Protein AF-A0A212C2V9-F1 (afdb_monomer)

Solvent-accessible surface area (backbone atoms only — not comparable to full-atom values): 6481 Å² total; per-residue (Å²): 136,63,96,84,70,79,86,86,84,80,83,85,71,92,72,87,71,81,77,86,79,80,87,84,82,88,86,75,92,49,66,50,74,48,58,66,64,67,100,49,63,67,58,50,51,50,53,46,54,68,38,47,44,96,90,43,69,32,45,55,53,33,40,37,38,33,56,92,74,74,41,78,48,73,45,76,36,76,63,46,72,37,79,93,77,71,45,68,53,96,72,79,93,77,130

Organism: Cervus elaphus hippelaphus (NCBI:txid46360)

Secondary structure (DSSP, 8-state):
--TT---------S--------------SSEEEEES--S-HHHHHHHHHHHS-TT---EEEEEEEETTTTEEEEEEES--EETTTTEE-S-----

Foldseek 3Di:
DDPPDDDQDDPDDPDDDPPPFDDDDDDDPFKDKGAQDDPCNSVLVVVQVVQPPDPFHKGWGMWMQTVVVRDIDTDIPRRQDDPVVRDGDPDDPRD

pLDDT: mean 78.39, std 17.15, range [42.12, 95.81]

Radius of gyration: 15.96 Å; Cα contacts (8 Å, |Δi|>4): 105; chains: 1; bounding box: 41×35×34 Å

InterPro domains:
  IPR044917 DNA-directed primase/polymerase protein [PTHR31399] (21-95)

Sequence (95 aa):
FSDALRILTCDIPQSKQRIQCLNRTSTSVETIEGFQCSPYPEIDQFVLSLVNKNGIKGGIRRWNYFFPEELLVYDICKYRWCENIGRAHRSNNIM

Nearest PDB structures (foldseek):
  5u97-assembly2_C  TM=4.680E-01  e=5.068E+00  Neurospora crassa OR74A
  5l95-assembly1_B  TM=4.313E-01  e=6.159E+00  Homo sapiens
  3guc-assembly1_B  TM=3.661E-01  e=3.908E+00  Homo sapiens
  3guc-assembly1_A  TM=3.553E-01  e=4.451E+00  Homo sapiens

Mean predicted aligned error: 10.6 Å

Structure (mmCIF, N/CA/C/O backbone):
data_AF-A0A212C2V9-F1
#
_entry.id   AF-A0A212C2V9-F1
#
loop_
_atom_site.group_PDB
_atom_site.id
_atom_site.type_symbol
_atom_site.label_atom_id
_atom_site.label_alt_id
_atom_site.label_comp_id
_atom_site.label_asym_id
_atom_site.label_entity_id
_atom_site.label_seq_id
_atom_site.pdbx_PDB_ins_code
_atom_site.Cartn_x
_atom_site.Cartn_y
_atom_site.Cartn_z
_atom_site.occupancy
_atom_site.B_iso_or_equiv
_atom_site.auth_seq_id
_atom_site.auth_comp_id
_atom_site.auth_asym_id
_atom_site.auth_atom_id
_atom_site.pdbx_PDB_model_num
ATOM 1 N N . PHE A 1 1 ? -15.207 6.240 -17.031 1.00 52.09 1 PHE A N 1
ATOM 2 C CA . PHE A 1 1 ? -14.190 5.799 -16.058 1.00 52.09 1 PHE A CA 1
ATOM 3 C C . PHE A 1 1 ? -14.921 5.320 -14.812 1.00 52.09 1 PHE A C 1
ATOM 5 O O . PHE A 1 1 ? -15.873 5.978 -14.425 1.00 52.09 1 PHE A O 1
ATOM 12 N N . SER A 1 2 ? -14.583 4.138 -14.289 1.00 51.69 2 SER A N 1
ATOM 13 C CA . SER A 1 2 ? -15.224 3.550 -13.096 1.00 51.69 2 SER A CA 1
ATOM 14 C C . SER A 1 2 ? -14.692 4.208 -11.817 1.00 51.69 2 SER A C 1
ATOM 16 O O . SER A 1 2 ? -13.503 4.519 -11.764 1.00 51.69 2 SER A O 1
ATOM 18 N N . ASP A 1 3 ? -15.534 4.349 -10.788 1.00 67.56 3 ASP A N 1
ATOM 19 C CA . ASP A 1 3 ? -15.193 4.913 -9.466 1.00 67.56 3 ASP A CA 1
ATOM 20 C C . ASP A 1 3 ? -14.059 4.168 -8.729 1.00 67.56 3 ASP A C 1
ATOM 22 O O . ASP A 1 3 ? -13.519 4.666 -7.743 1.00 67.56 3 ASP A O 1
ATOM 26 N N . ALA A 1 4 ? -13.662 2.981 -9.200 1.00 68.94 4 ALA A N 1
ATOM 27 C CA . ALA A 1 4 ? -12.558 2.207 -8.631 1.00 68.94 4 ALA A CA 1
ATOM 28 C C . ALA A 1 4 ? -11.164 2.605 -9.165 1.00 68.94 4 ALA A C 1
ATOM 30 O O . ALA A 1 4 ? -10.152 2.157 -8.625 1.00 68.94 4 ALA A O 1
ATOM 31 N N . LEU A 1 5 ? -11.083 3.415 -10.228 1.00 78.19 5 LEU A N 1
ATOM 32 C CA . LEU A 1 5 ? -9.811 3.828 -10.825 1.00 78.19 5 LEU A CA 1
ATOM 33 C C . LEU A 1 5 ? -9.314 5.125 -10.185 1.00 78.19 5 LEU A C 1
ATOM 35 O O . LEU A 1 5 ? -9.770 6.216 -10.525 1.00 78.19 5 LEU A O 1
ATOM 39 N N . ARG A 1 6 ? -8.330 5.011 -9.288 1.00 76.06 6 ARG A N 1
ATOM 40 C CA . ARG A 1 6 ? -7.594 6.163 -8.758 1.00 76.06 6 ARG A CA 1
ATOM 41 C C . ARG A 1 6 ? -6.261 6.301 -9.484 1.00 76.06 6 ARG A C 1
ATOM 43 O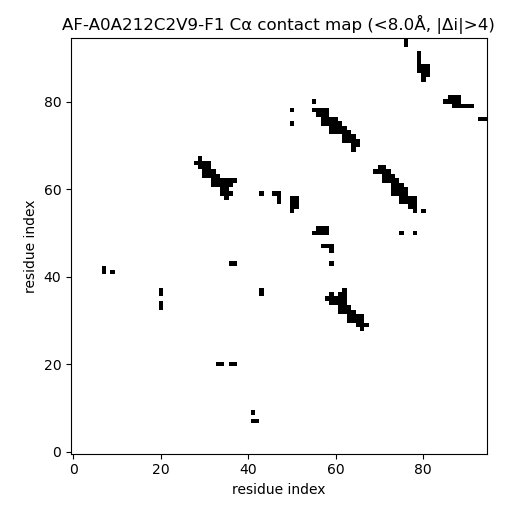 O . ARG A 1 6 ? -5.360 5.495 -9.279 1.00 76.06 6 ARG A O 1
ATOM 50 N N . ILE A 1 7 ? -6.132 7.341 -10.304 1.00 81.19 7 ILE A N 1
ATOM 51 C CA . ILE A 1 7 ? -4.850 7.706 -10.917 1.00 81.19 7 ILE A CA 1
ATOM 52 C C . ILE A 1 7 ? -4.004 8.402 -9.850 1.00 81.19 7 ILE A C 1
ATOM 54 O O . ILE A 1 7 ? -4.429 9.399 -9.265 1.00 81.19 7 ILE A O 1
ATOM 58 N N . LEU A 1 8 ? -2.823 7.854 -9.574 1.00 73.25 8 LEU A N 1
ATOM 59 C CA . LEU A 1 8 ? -1.825 8.494 -8.723 1.00 73.25 8 LEU A CA 1
ATOM 60 C C . LEU A 1 8 ? -0.967 9.403 -9.610 1.00 73.25 8 LEU A C 1
ATOM 62 O O . LEU A 1 8 ? -0.366 8.934 -10.572 1.00 73.25 8 LEU A O 1
ATOM 66 N N . THR A 1 9 ? -0.935 10.700 -9.314 1.00 72.75 9 THR A N 1
ATOM 67 C CA . THR A 1 9 ? -0.114 11.690 -10.027 1.00 72.75 9 THR A CA 1
ATOM 68 C C . THR A 1 9 ? 1.008 12.174 -9.115 1.00 72.75 9 THR A C 1
ATOM 70 O O . THR A 1 9 ? 0.744 12.510 -7.961 1.00 72.75 9 THR A O 1
ATOM 73 N N . CYS A 1 10 ? 2.239 12.231 -9.628 1.00 51.75 10 CYS A N 1
ATOM 74 C CA . CYS A 1 10 ? 3.375 12.830 -8.931 1.00 51.75 10 CYS A CA 1
ATOM 75 C C . CYS A 1 10 ? 3.845 14.088 -9.655 1.00 51.75 10 CYS A C 1
ATOM 77 O O . CYS A 1 10 ? 4.290 14.011 -10.802 1.00 51.75 10 CYS A O 1
ATOM 79 N N . ASP A 1 11 ? 3.818 15.221 -8.960 1.00 62.97 11 ASP A N 1
ATOM 80 C CA . ASP A 1 11 ? 4.570 16.398 -9.371 1.00 62.97 11 ASP A CA 1
ATOM 81 C C . ASP A 1 11 ? 6.000 16.223 -8.856 1.00 62.97 11 ASP A C 1
ATOM 83 O O . ASP A 1 11 ? 6.236 16.363 -7.660 1.00 62.97 11 ASP A O 1
ATOM 87 N N . ILE A 1 12 ? 6.945 15.871 -9.736 1.00 52.94 12 ILE A N 1
ATOM 88 C CA . ILE A 1 12 ? 8.354 15.627 -9.376 1.00 52.94 12 ILE A CA 1
ATOM 89 C C . ILE A 1 12 ? 8.916 16.867 -8.649 1.00 52.94 12 ILE A C 1
ATOM 91 O O . ILE A 1 12 ? 9.179 17.883 -9.305 1.00 52.94 12 ILE A O 1
ATOM 95 N N . PRO A 1 13 ? 9.167 16.830 -7.325 1.00 47.50 13 PRO A N 1
ATOM 96 C CA . PRO A 1 13 ? 9.743 17.970 -6.630 1.00 47.50 13 PRO A CA 1
ATOM 97 C C . PRO A 1 13 ? 11.252 17.994 -6.889 1.00 47.50 13 PRO A C 1
ATOM 99 O O . PRO A 1 13 ? 11.949 16.997 -6.704 1.00 47.50 13 PRO A O 1
ATOM 102 N N . GLN A 1 14 ? 11.802 19.152 -7.257 1.00 49.88 14 GLN A N 1
ATOM 103 C CA . GLN A 1 14 ? 13.244 19.332 -7.496 1.00 49.88 14 GLN A CA 1
ATOM 104 C C . GLN A 1 14 ? 14.122 19.192 -6.227 1.00 49.88 14 GLN A C 1
ATOM 106 O O . GLN A 1 14 ? 15.349 19.322 -6.298 1.00 49.88 14 GLN A O 1
ATOM 111 N N . SER A 1 15 ? 13.545 18.923 -5.051 1.00 43.84 15 SER A N 1
ATOM 112 C CA . SER A 1 15 ? 14.284 18.840 -3.791 1.00 43.84 15 SER A CA 1
ATOM 113 C C . SER A 1 15 ? 14.790 17.425 -3.508 1.00 43.84 15 SER A C 1
ATOM 115 O O . SER A 1 15 ? 14.079 16.540 -3.039 1.00 43.84 15 SER A O 1
ATOM 117 N N . LYS A 1 16 ? 16.084 17.261 -3.765 1.00 49.84 16 LYS A N 1
ATOM 118 C CA . LYS A 1 16 ? 16.945 16.135 -3.409 1.00 49.84 16 LYS A CA 1
ATOM 119 C C . LYS A 1 16 ? 16.796 15.713 -1.938 1.00 49.84 16 LYS A C 1
ATOM 121 O O . LYS A 1 16 ? 17.409 16.326 -1.071 1.00 49.84 16 LYS A O 1
ATOM 126 N N . GLN A 1 17 ? 16.146 14.583 -1.680 1.00 42.12 17 GLN A N 1
ATOM 127 C CA . GLN A 1 17 ? 16.616 13.623 -0.676 1.00 42.12 17 GLN A CA 1
ATOM 128 C C . GLN A 1 17 ? 16.454 12.217 -1.254 1.00 42.12 17 GLN A C 1
ATOM 130 O O . GLN A 1 17 ? 15.389 11.614 -1.204 1.00 42.12 17 GLN A O 1
ATOM 135 N N . ARG A 1 18 ? 17.539 11.708 -1.852 1.00 46.09 18 ARG A N 1
ATOM 136 C CA . ARG A 1 18 ? 17.698 10.280 -2.145 1.00 46.09 18 ARG A CA 1
ATOM 137 C C . ARG A 1 18 ? 17.590 9.548 -0.809 1.00 46.09 18 ARG A C 1
ATOM 139 O O . ARG A 1 18 ? 18.557 9.554 -0.049 1.00 46.09 18 ARG A O 1
ATOM 146 N N . ILE A 1 19 ? 16.442 8.944 -0.512 1.00 47.84 19 ILE A N 1
ATOM 147 C CA . ILE A 1 19 ? 16.361 7.985 0.586 1.00 47.84 19 ILE A CA 1
ATOM 148 C C . ILE A 1 19 ? 17.241 6.806 0.185 1.00 47.84 19 ILE A C 1
ATOM 150 O O . ILE A 1 19 ? 16.959 6.062 -0.753 1.00 47.84 19 ILE A O 1
ATOM 154 N N . GLN A 1 20 ? 18.389 6.721 0.849 1.00 49.31 20 GLN A N 1
ATOM 155 C CA . GLN A 1 20 ? 19.408 5.718 0.618 1.00 49.31 20 GLN A CA 1
ATOM 156 C C . GLN A 1 20 ? 18.917 4.382 1.184 1.00 49.31 20 GLN A C 1
ATOM 158 O O . GLN A 1 20 ? 19.185 4.035 2.326 1.00 49.31 20 GLN A O 1
ATOM 163 N N . CYS A 1 21 ? 18.184 3.636 0.367 1.00 48.59 21 CYS A N 1
ATOM 164 C CA . CYS A 1 21 ? 17.843 2.233 0.588 1.00 48.59 21 CYS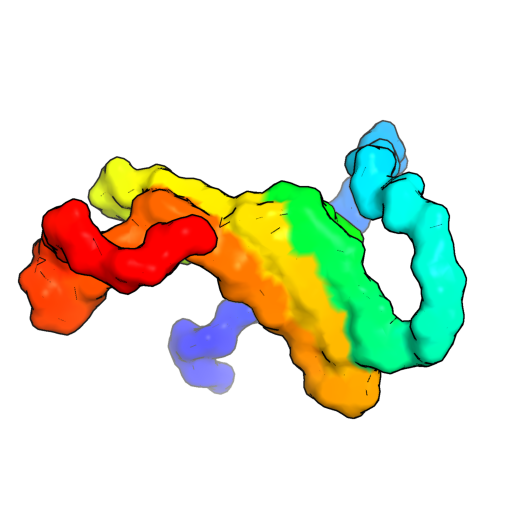 A CA 1
ATOM 165 C C . CYS A 1 21 ? 18.437 1.388 -0.547 1.00 48.59 21 CYS A C 1
ATOM 167 O O . CYS A 1 21 ? 17.755 0.606 -1.193 1.00 48.59 21 CYS A O 1
ATOM 169 N N . LEU A 1 22 ? 19.728 1.578 -0.834 1.00 52.03 22 LEU A N 1
ATOM 170 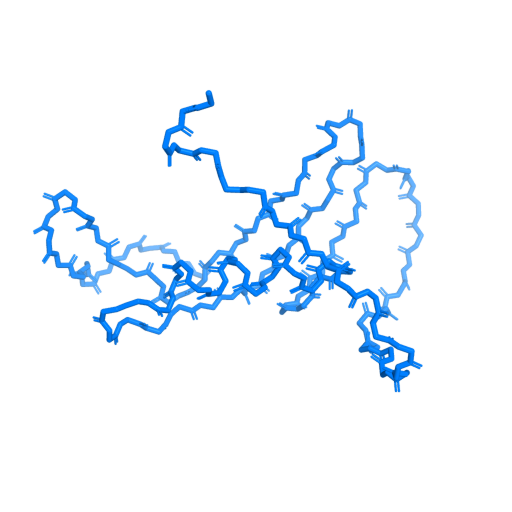C CA . LEU A 1 22 ? 20.442 0.740 -1.792 1.00 52.03 22 LEU A CA 1
ATOM 171 C C . LEU A 1 22 ? 21.585 0.023 -1.083 1.00 52.03 22 LEU A C 1
ATOM 173 O O . LEU A 1 22 ? 22.709 0.518 -1.052 1.00 52.03 22 LEU A O 1
ATOM 177 N N . ASN A 1 23 ? 21.286 -1.159 -0.548 1.00 45.88 23 ASN A N 1
ATOM 178 C CA . ASN A 1 23 ? 22.311 -2.160 -0.286 1.00 45.88 23 ASN A CA 1
ATOM 179 C C . ASN A 1 23 ? 22.226 -3.213 -1.394 1.00 45.88 23 ASN A C 1
ATOM 181 O O . ASN A 1 23 ? 21.192 -3.827 -1.625 1.00 45.88 23 ASN A O 1
ATOM 185 N N . ARG A 1 24 ? 23.327 -3.314 -2.135 1.00 61.81 24 ARG A N 1
ATOM 186 C CA . ARG A 1 24 ? 23.498 -3.964 -3.437 1.00 61.81 24 ARG A CA 1
ATOM 187 C C . ARG A 1 24 ? 24.243 -5.284 -3.261 1.00 61.81 24 ARG A C 1
ATOM 189 O O . ARG A 1 24 ? 25.306 -5.232 -2.659 1.00 61.81 24 ARG A O 1
ATOM 196 N N . THR A 1 25 ? 23.798 -6.357 -3.925 1.00 44.66 25 THR A N 1
ATOM 197 C CA . THR A 1 25 ? 24.665 -7.393 -4.538 1.00 44.66 25 THR A CA 1
ATOM 198 C C . THR A 1 25 ? 23.889 -8.277 -5.529 1.00 44.66 25 THR A C 1
ATOM 200 O O . THR A 1 25 ? 23.167 -9.172 -5.122 1.00 44.66 25 THR A O 1
ATOM 203 N N . SER A 1 26 ? 24.099 -7.995 -6.822 1.00 52.53 26 SER A N 1
ATOM 204 C CA . SER A 1 26 ? 24.310 -8.911 -7.967 1.00 52.53 26 SER A CA 1
ATOM 205 C C . SER A 1 26 ? 23.409 -10.135 -8.248 1.00 52.53 26 SER A C 1
ATOM 207 O O . SER A 1 26 ? 23.226 -11.016 -7.417 1.00 52.53 26 SER A O 1
ATOM 209 N N . THR A 1 27 ? 23.131 -10.252 -9.559 1.00 47.78 27 THR A N 1
ATOM 210 C CA . THR A 1 27 ? 22.826 -11.421 -10.421 1.00 47.78 27 THR A CA 1
ATOM 211 C C . THR A 1 27 ? 21.358 -11.825 -10.653 1.00 47.78 27 THR A C 1
ATOM 213 O O . THR A 1 27 ? 20.633 -12.174 -9.735 1.00 47.78 27 THR A O 1
ATOM 216 N N . SER A 1 28 ? 20.999 -11.848 -11.949 1.00 53.91 28 SER A N 1
ATOM 217 C CA . SER A 1 28 ? 19.684 -12.018 -12.607 1.00 53.91 28 SER A CA 1
ATOM 218 C C . SER A 1 28 ? 18.787 -10.768 -12.633 1.00 53.91 28 SER A C 1
ATOM 220 O O . SER A 1 28 ? 18.638 -10.053 -11.652 1.00 53.91 28 SER A O 1
ATOM 222 N N . VAL A 1 29 ? 18.252 -10.455 -13.814 1.00 62.59 29 VAL A N 1
ATOM 223 C CA . VAL A 1 29 ? 17.562 -9.198 -14.178 1.00 62.59 29 VAL A CA 1
ATOM 224 C C . VAL A 1 29 ? 16.081 -9.227 -13.749 1.00 62.59 29 VAL A C 1
ATOM 226 O O . VAL A 1 29 ? 15.252 -8.522 -14.306 1.00 62.59 29 VAL A O 1
ATOM 229 N N . GLU A 1 30 ? 15.708 -10.069 -12.787 1.00 75.75 30 GLU A N 1
ATOM 230 C CA . GLU A 1 30 ? 14.317 -10.537 -12.701 1.00 75.75 30 GLU A CA 1
ATOM 231 C C . GLU A 1 30 ? 13.542 -9.989 -11.498 1.00 75.75 30 GLU A C 1
ATOM 233 O O . GLU A 1 30 ? 12.323 -9.831 -11.578 1.00 75.75 30 GLU A O 1
ATOM 238 N N . THR A 1 31 ? 14.197 -9.626 -10.390 1.00 82.56 31 THR A N 1
ATOM 239 C CA . THR A 1 31 ? 13.489 -9.116 -9.203 1.00 82.56 31 THR A CA 1
ATOM 240 C C . THR A 1 31 ? 14.339 -8.140 -8.396 1.00 82.56 31 THR A C 1
ATOM 242 O O . THR A 1 31 ? 15.532 -8.360 -8.190 1.00 82.56 31 THR A O 1
ATOM 245 N N . ILE A 1 32 ? 13.722 -7.055 -7.924 1.00 90.75 32 ILE A N 1
ATOM 246 C CA . ILE A 1 32 ? 14.325 -6.102 -6.984 1.00 90.75 32 ILE A CA 1
ATOM 247 C C . ILE A 1 32 ? 13.494 -6.120 -5.705 1.00 90.75 32 ILE A C 1
ATOM 249 O O . ILE A 1 32 ? 12.271 -6.066 -5.775 1.00 90.75 32 ILE A O 1
ATOM 253 N N . GLU A 1 33 ? 14.134 -6.160 -4.543 1.00 92.50 33 GLU A N 1
ATOM 254 C CA . GLU A 1 33 ? 13.441 -6.160 -3.255 1.00 92.50 33 GLU A CA 1
ATOM 255 C C . GLU A 1 33 ? 14.045 -5.156 -2.272 1.00 92.50 33 GLU A C 1
ATOM 257 O O . GLU A 1 33 ? 15.178 -4.688 -2.429 1.00 92.50 33 GLU A O 1
ATOM 262 N N . GLY A 1 34 ? 13.282 -4.835 -1.231 1.00 90.19 34 GLY A N 1
ATOM 263 C CA . GLY A 1 34 ? 13.753 -3.993 -0.143 1.00 90.19 34 GLY A CA 1
ATOM 264 C C . GLY A 1 34 ? 12.797 -3.941 1.041 1.00 90.19 34 GLY A C 1
ATOM 265 O O . GLY A 1 34 ? 11.735 -4.564 1.064 1.00 90.19 34 GLY A O 1
ATOM 266 N N . PHE A 1 35 ? 13.200 -3.182 2.058 1.00 89.56 35 PHE A N 1
ATOM 267 C CA . PHE A 1 35 ? 12.473 -3.026 3.317 1.00 89.56 35 PHE A CA 1
ATOM 268 C C . PHE A 1 35 ? 12.017 -1.581 3.501 1.00 89.56 35 PHE A C 1
ATOM 270 O O . PHE A 1 35 ? 12.719 -0.657 3.100 1.00 89.56 35 PHE A O 1
ATOM 277 N N . GLN A 1 36 ? 10.889 -1.399 4.195 1.00 80.00 36 GLN A N 1
ATOM 278 C CA . GLN A 1 36 ? 10.302 -0.103 4.574 1.00 80.00 36 GLN A CA 1
ATOM 279 C C . GLN A 1 36 ? 9.859 0.781 3.397 1.00 80.00 36 GLN A C 1
ATOM 281 O O . GLN A 1 36 ? 8.657 0.944 3.210 1.00 80.00 36 GLN A O 1
ATOM 286 N N . CYS A 1 37 ? 10.804 1.329 2.627 1.00 86.12 37 CYS A N 1
ATOM 287 C CA . CYS A 1 37 ? 10.553 2.246 1.515 1.00 86.12 37 CYS A CA 1
ATOM 288 C C . CYS A 1 37 ? 11.037 1.633 0.201 1.00 86.12 37 CYS A C 1
ATOM 290 O O . CYS A 1 37 ? 12.149 1.099 0.132 1.00 86.12 37 CYS A O 1
ATOM 292 N N . SER A 1 38 ? 10.206 1.714 -0.830 1.00 90.94 38 SER A N 1
ATOM 293 C CA . SER A 1 38 ? 10.526 1.324 -2.196 1.00 90.94 38 SER A CA 1
ATOM 294 C C . SER A 1 38 ? 11.094 2.501 -2.999 1.00 90.94 38 SER A C 1
ATOM 296 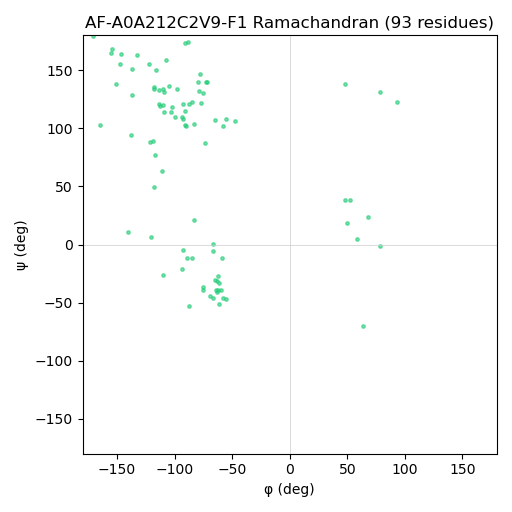O O . SER A 1 38 ? 11.110 3.642 -2.527 1.00 90.94 38 SER A O 1
ATOM 298 N N . PRO A 1 39 ? 11.561 2.259 -4.236 1.00 90.56 39 PRO A N 1
ATOM 299 C CA . PRO A 1 39 ? 11.922 3.317 -5.173 1.00 90.56 39 PRO A CA 1
ATOM 300 C C . PRO A 1 39 ? 10.722 4.154 -5.652 1.00 90.56 39 PRO A C 1
ATOM 302 O O . PRO A 1 39 ? 10.936 5.123 -6.378 1.00 90.56 39 PRO A O 1
ATOM 305 N N . TYR A 1 40 ? 9.490 3.786 -5.275 1.00 92.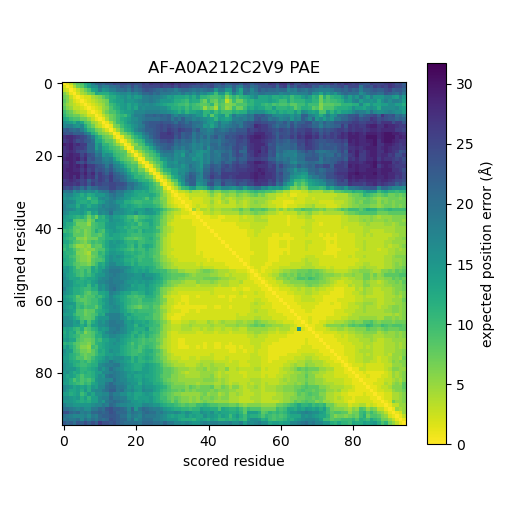25 40 TYR A N 1
ATOM 306 C CA . TYR A 1 40 ? 8.229 4.383 -5.724 1.00 92.25 40 TYR A CA 1
ATOM 307 C C . TYR A 1 40 ? 7.476 5.031 -4.543 1.00 92.25 40 TYR A C 1
ATOM 309 O O . TYR A 1 40 ? 6.517 4.455 -4.014 1.00 92.25 40 TYR A O 1
ATOM 317 N N . PRO A 1 41 ? 7.896 6.225 -4.085 1.00 91.12 41 PRO A N 1
ATOM 318 C CA . PRO A 1 41 ? 7.387 6.831 -2.853 1.00 91.12 41 PRO A CA 1
ATOM 319 C C . PRO A 1 41 ? 5.884 7.146 -2.888 1.00 91.12 41 PRO A C 1
ATOM 321 O O . PRO A 1 41 ? 5.225 7.149 -1.849 1.00 91.12 41 PRO A O 1
ATOM 324 N N . GLU A 1 42 ? 5.307 7.382 -4.063 1.00 90.19 42 GLU A N 1
ATOM 325 C CA . GLU A 1 42 ? 3.884 7.696 -4.217 1.00 90.19 42 GLU A CA 1
ATOM 326 C C . GLU A 1 42 ? 3.014 6.453 -4.048 1.00 90.19 42 GLU A C 1
ATOM 328 O O . GLU A 1 42 ? 1.932 6.515 -3.456 1.00 90.19 42 GLU A O 1
ATOM 333 N N . ILE A 1 43 ? 3.510 5.310 -4.527 1.00 93.19 43 ILE A N 1
ATOM 334 C CA . ILE A 1 43 ? 2.858 4.018 -4.323 1.00 93.19 43 ILE A CA 1
ATOM 335 C C . ILE A 1 43 ? 2.965 3.637 -2.848 1.00 93.19 43 ILE A C 1
ATOM 337 O O . ILE A 1 43 ? 1.956 3.269 -2.246 1.00 93.19 43 ILE A O 1
ATOM 341 N N . ASP A 1 44 ? 4.137 3.818 -2.233 1.00 94.00 44 ASP A N 1
ATOM 342 C CA . ASP A 1 44 ? 4.317 3.606 -0.795 1.00 94.00 44 ASP A CA 1
ATOM 343 C C . ASP A 1 44 ? 3.329 4.453 0.015 1.00 94.00 44 ASP A C 1
ATOM 345 O O . ASP A 1 44 ? 2.651 3.937 0.904 1.00 94.00 44 ASP A O 1
ATOM 349 N N . GLN A 1 45 ? 3.190 5.742 -0.308 1.00 93.56 45 GLN A N 1
ATOM 350 C CA . GLN A 1 45 ? 2.255 6.637 0.371 1.00 93.56 45 GLN A CA 1
ATOM 351 C C . GLN A 1 45 ? 0.800 6.199 0.181 1.00 93.56 45 GLN A C 1
ATOM 353 O O . GLN A 1 45 ? 0.016 6.228 1.135 1.00 93.56 45 GLN A O 1
ATOM 358 N N . PHE A 1 46 ? 0.428 5.767 -1.025 1.00 93.75 46 PHE A N 1
ATOM 359 C CA . PHE A 1 46 ? -0.897 5.219 -1.286 1.00 93.75 46 PHE A CA 1
ATOM 360 C C . PHE A 1 46 ? -1.156 3.962 -0.446 1.00 93.75 46 PHE A C 1
ATOM 362 O O . PHE A 1 46 ? -2.144 3.920 0.289 1.00 93.75 46 PHE A O 1
ATOM 369 N N . VAL A 1 47 ? -0.250 2.983 -0.465 1.00 93.06 47 VAL A N 1
ATOM 370 C CA . VAL A 1 47 ? -0.352 1.754 0.337 1.00 93.06 47 VAL A CA 1
ATOM 371 C C . VAL A 1 47 ? -0.440 2.085 1.828 1.00 93.06 47 VAL A C 1
ATOM 373 O O . VAL A 1 47 ? -1.328 1.585 2.522 1.00 93.06 47 VAL A O 1
ATOM 376 N N . LEU A 1 48 ? 0.411 2.990 2.321 1.00 93.38 48 LEU A N 1
ATOM 377 C CA . LEU A 1 48 ? 0.380 3.470 3.702 1.00 93.38 48 LEU A CA 1
ATOM 378 C C . LEU A 1 48 ? -0.958 4.127 4.054 1.00 93.38 48 LEU A C 1
ATOM 380 O O . LEU A 1 48 ? -1.460 3.900 5.153 1.00 93.38 48 LEU A O 1
ATOM 384 N N . SER A 1 49 ? -1.567 4.891 3.143 1.00 92.50 49 SER A N 1
ATOM 385 C CA . SER A 1 49 ? -2.889 5.495 3.362 1.00 92.50 49 SER A CA 1
ATOM 386 C C . SER A 1 49 ? -4.008 4.453 3.487 1.00 92.50 49 SER A C 1
ATOM 388 O O . SER A 1 49 ? -4.968 4.667 4.227 1.00 92.50 49 SER A O 1
ATOM 390 N N . LEU A 1 50 ? -3.872 3.300 2.821 1.00 90.38 50 LEU A N 1
ATOM 391 C CA . LEU A 1 50 ? -4.843 2.207 2.904 1.00 90.38 50 LEU A CA 1
ATOM 392 C C . LEU A 1 50 ? -4.737 1.436 4.222 1.00 90.38 50 LEU A C 1
ATOM 394 O O . LEU A 1 50 ? -5.757 1.036 4.788 1.00 90.38 50 LEU A O 1
ATOM 398 N N . VAL A 1 51 ? -3.512 1.220 4.708 1.00 91.00 51 VAL A N 1
ATOM 399 C CA . VAL A 1 51 ? -3.256 0.435 5.927 1.00 91.00 51 VAL A CA 1
ATOM 400 C C . VAL A 1 51 ? -3.277 1.282 7.205 1.00 91.00 51 VAL A C 1
ATOM 402 O O . VAL A 1 51 ? -3.337 0.731 8.304 1.00 91.00 51 VAL A O 1
ATOM 405 N N . ASN A 1 52 ? -3.278 2.612 7.076 1.00 91.38 52 ASN A N 1
ATOM 406 C CA . ASN A 1 52 ? -3.402 3.571 8.175 1.00 91.38 52 ASN A CA 1
ATOM 407 C C . ASN A 1 52 ? -4.739 4.321 8.128 1.00 91.38 52 ASN A C 1
ATOM 409 O O . ASN A 1 52 ? -4.780 5.540 7.970 1.00 91.38 52 ASN A O 1
ATOM 413 N N . LYS A 1 53 ? -5.846 3.590 8.272 1.00 86.31 53 LYS A N 1
ATOM 414 C CA . LYS A 1 53 ? -7.208 4.146 8.276 1.00 86.31 53 LYS A CA 1
ATOM 415 C C . LYS A 1 53 ? -7.952 3.802 9.561 1.00 86.31 53 LYS A C 1
ATOM 417 O O . LYS A 1 53 ? -7.648 2.802 10.202 1.00 86.31 53 LYS A O 1
ATOM 422 N N . ASN A 1 54 ? -8.941 4.611 9.935 1.00 83.62 54 ASN A N 1
ATOM 423 C CA . ASN A 1 54 ? -9.897 4.313 11.013 1.00 83.62 54 ASN A CA 1
ATOM 424 C C . ASN A 1 54 ? -9.239 3.929 12.359 1.00 83.62 54 ASN A C 1
ATOM 426 O O . ASN A 1 54 ? -9.690 3.018 13.048 1.00 83.62 54 ASN A O 1
ATOM 430 N N . GLY A 1 55 ? -8.132 4.590 12.718 1.00 83.62 55 GLY A N 1
ATOM 431 C CA . GLY A 1 55 ? -7.381 4.318 13.954 1.00 83.62 55 GLY A CA 1
ATOM 432 C C . GLY A 1 55 ? -6.470 3.082 13.909 1.00 83.62 55 GLY A C 1
ATOM 433 O O . GLY A 1 55 ? -5.751 2.821 14.874 1.00 83.62 55 GLY A O 1
ATOM 434 N N . ILE A 1 56 ? -6.448 2.343 12.799 1.00 86.81 56 ILE A N 1
ATOM 435 C CA . ILE A 1 56 ? -5.517 1.235 12.559 1.00 86.81 56 ILE A CA 1
ATOM 436 C C . ILE A 1 56 ? -4.171 1.813 12.120 1.00 86.81 56 ILE A C 1
ATOM 438 O O . ILE A 1 56 ? -4.128 2.765 11.342 1.00 86.81 56 ILE A O 1
ATOM 442 N N . LYS A 1 57 ? -3.071 1.232 12.614 1.00 89.00 57 LYS A N 1
ATOM 443 C CA . LYS A 1 57 ? -1.703 1.601 12.225 1.00 89.00 57 LYS A CA 1
AT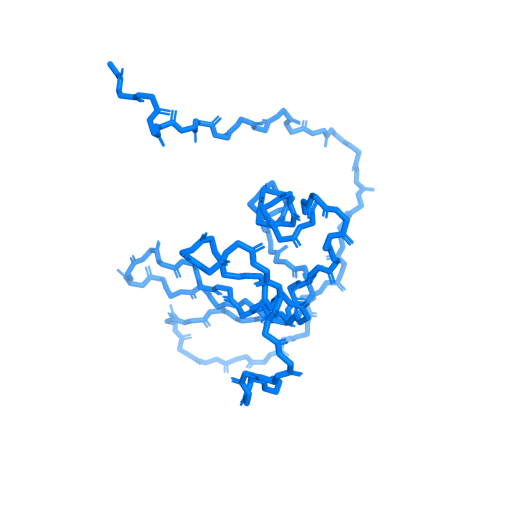OM 444 C C . LYS A 1 57 ? -0.950 0.399 11.654 1.00 89.00 57 LYS A C 1
ATOM 446 O O . LYS A 1 57 ? -0.311 -0.347 12.400 1.00 89.00 57 LYS A O 1
ATOM 451 N N . GLY A 1 58 ? -1.074 0.199 10.346 1.00 90.75 58 GLY A N 1
ATOM 452 C CA . GLY A 1 58 ? -0.289 -0.766 9.580 1.00 90.75 58 GLY A CA 1
ATOM 453 C C . GLY A 1 58 ? 1.028 -0.175 9.070 1.00 90.75 58 GLY A C 1
ATOM 454 O O . GLY A 1 58 ? 1.306 1.013 9.214 1.00 90.75 58 GLY A O 1
ATOM 455 N N . GLY A 1 59 ? 1.861 -1.008 8.457 1.00 91.75 59 GLY A N 1
ATOM 456 C CA . GLY A 1 59 ? 3.097 -0.548 7.830 1.00 91.75 59 GLY A CA 1
ATOM 457 C C . GLY A 1 59 ? 3.569 -1.480 6.727 1.00 91.75 59 GLY A C 1
ATOM 458 O O . GLY A 1 59 ? 3.119 -2.621 6.637 1.00 91.75 59 GLY A O 1
ATOM 459 N N . ILE A 1 60 ? 4.492 -0.991 5.906 1.00 93.50 60 ILE A N 1
ATOM 460 C CA . ILE A 1 60 ? 5.178 -1.794 4.894 1.00 93.50 60 ILE A CA 1
ATOM 461 C C . ILE A 1 60 ? 6.362 -2.488 5.567 1.00 93.50 60 ILE A C 1
ATOM 463 O O . ILE A 1 60 ? 7.217 -1.842 6.176 1.00 93.50 60 ILE A O 1
ATOM 467 N N . ARG A 1 61 ? 6.401 -3.820 5.490 1.00 92.56 61 ARG A N 1
ATOM 468 C CA . ARG A 1 61 ? 7.519 -4.628 5.990 1.00 92.56 61 ARG A CA 1
ATOM 469 C C . ARG A 1 61 ? 8.587 -4.780 4.913 1.00 92.56 61 ARG A C 1
ATOM 471 O O . ARG A 1 61 ? 9.748 -4.469 5.167 1.00 92.56 61 ARG A O 1
ATOM 478 N N . ARG A 1 62 ? 8.179 -5.239 3.730 1.00 94.12 62 ARG A N 1
ATOM 479 C CA . ARG A 1 62 ? 9.029 -5.419 2.548 1.00 94.12 62 ARG A CA 1
ATOM 480 C C . ARG A 1 62 ? 8.244 -5.149 1.270 1.00 94.12 62 ARG A C 1
ATOM 482 O O . ARG A 1 62 ? 7.012 -5.146 1.293 1.00 94.12 62 ARG A O 1
ATOM 489 N N . TRP A 1 63 ? 8.967 -4.961 0.180 1.00 95.81 63 TRP A N 1
ATOM 490 C CA . TRP A 1 63 ? 8.431 -4.825 -1.168 1.00 95.81 63 TRP A CA 1
ATOM 491 C C . TRP A 1 63 ? 9.280 -5.642 -2.146 1.00 95.81 63 TRP A C 1
ATOM 493 O O . TRP A 1 63 ? 10.475 -5.826 -1.918 1.00 95.81 63 TRP A O 1
ATOM 503 N N . ASN A 1 64 ? 8.655 -6.119 -3.221 1.00 94.44 64 ASN A N 1
ATOM 504 C CA . ASN A 1 64 ? 9.293 -6.867 -4.303 1.00 94.44 64 ASN A CA 1
ATOM 505 C C . ASN A 1 64 ? 8.751 -6.367 -5.639 1.00 94.44 64 ASN A C 1
ATOM 507 O O . ASN A 1 64 ? 7.537 -6.311 -5.818 1.00 94.44 64 ASN A O 1
ATOM 511 N N . TYR A 1 65 ? 9.634 -6.023 -6.566 1.00 93.81 65 TYR A N 1
ATOM 512 C CA . TYR A 1 65 ? 9.297 -5.686 -7.939 1.00 93.81 65 TYR A CA 1
ATOM 513 C C . TYR A 1 65 ? 9.772 -6.796 -8.872 1.00 93.81 65 TYR A C 1
ATOM 515 O O . TYR A 1 65 ? 10.979 -7.009 -9.006 1.00 93.81 65 TYR A O 1
ATOM 523 N N . PHE A 1 66 ? 8.826 -7.481 -9.507 1.00 91.69 66 PHE A N 1
ATOM 524 C CA . PHE A 1 66 ? 9.071 -8.506 -10.515 1.00 91.69 66 PHE A CA 1
ATOM 525 C C . PHE A 1 66 ? 9.022 -7.850 -11.894 1.00 91.69 66 PHE A C 1
ATOM 527 O O . PHE A 1 66 ? 7.970 -7.375 -12.326 1.00 91.69 66 PHE A O 1
ATOM 534 N N . PHE A 1 67 ? 10.183 -7.751 -12.547 1.00 87.56 67 PHE A N 1
ATOM 535 C CA . PHE A 1 67 ? 10.321 -7.008 -13.802 1.00 87.56 67 PHE A CA 1
ATOM 536 C C . PHE A 1 67 ? 9.549 -7.646 -14.971 1.00 87.56 67 PHE A C 1
ATOM 538 O O . PHE A 1 67 ? 8.860 -6.897 -15.662 1.00 87.56 67 PHE A O 1
ATOM 545 N N . PRO A 1 68 ? 9.606 -8.976 -15.206 1.00 89.00 68 PRO A N 1
ATOM 546 C CA . PRO A 1 68 ? 8.888 -9.596 -16.325 1.00 89.00 68 PRO A CA 1
ATOM 547 C C . PRO A 1 68 ? 7.364 -9.429 -16.246 1.00 89.00 68 PRO A C 1
ATOM 549 O O . PRO A 1 68 ? 6.702 -9.305 -17.273 1.00 89.00 68 PRO A O 1
ATOM 552 N N . GLU A 1 69 ? 6.812 -9.418 -15.034 1.00 90.88 69 GLU A N 1
ATOM 553 C CA . GLU A 1 69 ? 5.379 -9.299 -14.762 1.00 90.88 69 GLU A CA 1
ATOM 554 C C . GLU A 1 69 ? 4.917 -7.852 -14.539 1.00 90.88 69 GLU A C 1
ATOM 556 O O . GLU A 1 69 ? 3.723 -7.628 -14.341 1.00 90.88 69 GLU A O 1
ATOM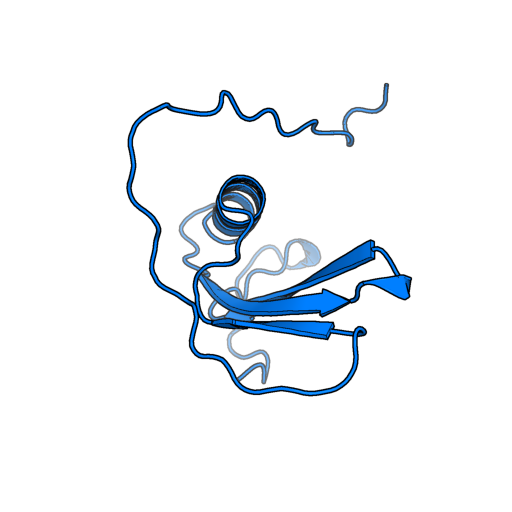 561 N N . GLU A 1 70 ? 5.844 -6.886 -14.515 1.00 90.50 70 GLU A N 1
ATOM 562 C CA . GLU A 1 70 ? 5.594 -5.494 -14.108 1.00 90.50 70 GLU A CA 1
ATOM 563 C C . GLU A 1 70 ? 4.816 -5.406 -12.775 1.00 90.50 70 GLU A C 1
ATOM 565 O O . GLU A 1 70 ? 3.938 -4.562 -12.576 1.00 90.50 70 GLU A O 1
ATOM 570 N N . LEU A 1 71 ? 5.132 -6.311 -11.840 1.00 92.25 71 LEU A N 1
ATOM 571 C CA . LEU A 1 71 ? 4.354 -6.541 -10.625 1.00 92.25 71 LEU A CA 1
ATOM 572 C C . LEU A 1 71 ? 5.099 -6.052 -9.381 1.00 92.25 71 LEU A C 1
ATOM 574 O O . LEU A 1 71 ? 6.157 -6.570 -9.028 1.00 92.25 71 LEU A O 1
ATOM 578 N N . LEU A 1 72 ? 4.495 -5.105 -8.661 1.00 93.75 72 LEU A N 1
ATOM 579 C CA . LEU A 1 72 ? 4.984 -4.619 -7.371 1.00 93.75 72 LEU A CA 1
ATOM 580 C C . LEU A 1 72 ? 4.154 -5.208 -6.221 1.00 93.75 72 LEU A C 1
ATOM 582 O O . LEU A 1 72 ? 2.970 -4.907 -6.070 1.00 93.75 72 LEU A O 1
ATOM 586 N N . VAL A 1 73 ? 4.783 -6.043 -5.397 1.00 94.88 73 VAL A N 1
ATOM 587 C CA . VAL A 1 73 ? 4.155 -6.745 -4.269 1.00 94.88 73 VAL A CA 1
ATOM 588 C C . VAL A 1 73 ? 4.647 -6.167 -2.948 1.00 94.88 73 VAL A C 1
ATOM 590 O O . VAL A 1 73 ? 5.851 -6.059 -2.725 1.00 94.88 73 VAL A O 1
ATOM 593 N N . TYR A 1 74 ? 3.714 -5.858 -2.047 1.00 94.25 74 TYR A N 1
ATOM 594 C CA . TYR A 1 74 ? 4.001 -5.365 -0.701 1.00 94.25 74 TYR A CA 1
ATOM 595 C C . TYR A 1 74 ? 3.588 -6.371 0.367 1.00 94.25 74 TYR A C 1
ATOM 597 O O . TYR A 1 74 ? 2.443 -6.825 0.403 1.00 94.25 74 TYR A O 1
ATOM 605 N N . ASP A 1 75 ? 4.481 -6.609 1.321 1.00 92.56 75 ASP A N 1
ATOM 606 C CA . ASP A 1 75 ? 4.129 -7.277 2.566 1.00 92.56 75 ASP A CA 1
ATOM 607 C C . ASP A 1 75 ? 3.771 -6.243 3.621 1.00 92.56 75 ASP A C 1
ATOM 609 O O . ASP A 1 75 ? 4.592 -5.408 4.020 1.00 92.56 75 ASP A O 1
ATOM 613 N N . ILE A 1 76 ? 2.548 -6.344 4.127 1.00 91.50 76 ILE A N 1
ATOM 614 C CA . ILE A 1 76 ? 2.018 -5.441 5.140 1.00 91.50 76 ILE A CA 1
ATOM 615 C C . ILE A 1 76 ? 2.156 -6.065 6.527 1.00 91.50 76 ILE A C 1
ATOM 617 O O . ILE A 1 76 ? 1.782 -7.215 6.752 1.00 91.50 76 ILE A O 1
ATOM 621 N N . CYS A 1 77 ? 2.631 -5.279 7.492 1.00 89.12 77 CYS A N 1
ATOM 622 C CA . CYS A 1 77 ? 2.644 -5.643 8.903 1.00 89.12 77 CYS A CA 1
ATOM 623 C C . CYS A 1 77 ? 1.603 -4.844 9.699 1.00 89.12 77 CYS A C 1
ATOM 625 O O . CYS A 1 77 ? 1.147 -3.776 9.288 1.00 89.12 77 CYS A O 1
ATOM 627 N N . LYS A 1 78 ? 1.220 -5.372 10.870 1.00 87.94 78 LYS A N 1
ATOM 628 C CA . LYS A 1 78 ? 0.339 -4.722 11.869 1.00 87.94 78 LYS A CA 1
ATOM 629 C C . LYS A 1 78 ? -1.063 -4.308 11.380 1.00 87.94 78 LYS A C 1
ATOM 631 O O . LYS A 1 78 ? -1.842 -3.780 12.168 1.00 87.94 78 LYS A O 1
ATOM 636 N N . TYR A 1 79 ? -1.440 -4.629 10.144 1.00 89.94 79 TYR A N 1
ATOM 637 C CA . TYR A 1 79 ? -2.790 -4.438 9.623 1.00 89.94 79 TYR A CA 1
ATOM 638 C C . TYR A 1 79 ? -3.623 -5.712 9.824 1.00 89.94 79 TYR A C 1
ATOM 640 O O . TYR A 1 79 ? -3.381 -6.737 9.191 1.00 89.94 79 TYR A O 1
ATOM 648 N N . ARG A 1 80 ? -4.581 -5.674 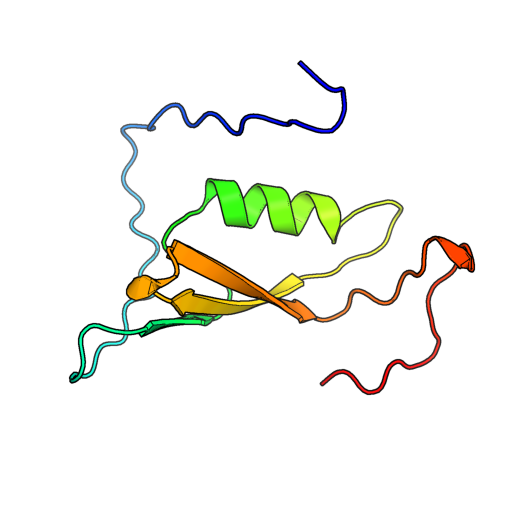10.759 1.00 88.31 80 ARG A N 1
ATOM 649 C CA . ARG A 1 80 ? -5.424 -6.834 11.131 1.00 88.31 80 ARG A CA 1
ATOM 650 C C . ARG A 1 80 ? -6.917 -6.599 10.931 1.00 88.31 80 ARG A C 1
ATOM 652 O O . ARG A 1 80 ? -7.725 -7.395 11.403 1.00 88.31 80 ARG A O 1
ATOM 659 N N . TRP A 1 81 ? -7.287 -5.476 10.331 1.00 88.06 81 TRP A N 1
ATOM 660 C CA . TRP A 1 81 ? -8.684 -5.127 10.121 1.00 88.06 81 TRP A CA 1
ATOM 661 C C . TRP A 1 81 ? -9.279 -5.953 8.990 1.00 88.06 81 TRP A C 1
ATOM 663 O O . TRP A 1 81 ? -8.707 -6.016 7.904 1.00 88.06 81 TRP A O 1
ATOM 673 N N . CYS A 1 82 ? -10.433 -6.561 9.247 1.00 87.25 82 CYS A N 1
ATOM 674 C CA . CYS A 1 82 ? -11.217 -7.233 8.225 1.00 87.25 82 CYS A CA 1
ATOM 675 C C . CYS A 1 82 ? -12.519 -6.474 8.016 1.00 87.25 82 CYS A C 1
ATOM 677 O O . CYS A 1 82 ? -13.328 -6.377 8.938 1.00 87.25 82 CYS A O 1
ATOM 679 N N . GLU A 1 83 ? -12.724 -5.976 6.797 1.00 87.19 83 GLU A N 1
ATOM 680 C CA . GLU A 1 83 ? -13.927 -5.224 6.439 1.00 87.19 83 GLU A CA 1
ATOM 681 C C . GLU A 1 83 ? -15.186 -6.090 6.566 1.00 87.19 83 GLU A C 1
ATOM 683 O O . GLU A 1 83 ? -16.180 -5.641 7.123 1.00 87.19 83 GLU A O 1
ATOM 688 N N . ASN A 1 84 ? -15.113 -7.371 6.180 1.00 90.69 84 ASN A N 1
ATOM 689 C CA . ASN A 1 84 ? -16.248 -8.293 6.283 1.00 90.69 84 ASN A CA 1
ATOM 690 C C . ASN A 1 84 ? -16.702 -8.540 7.732 1.00 90.69 84 ASN A C 1
ATOM 692 O O . ASN A 1 84 ? -17.878 -8.803 7.957 1.00 90.69 84 ASN A O 1
ATOM 696 N N . ILE A 1 85 ? -15.787 -8.494 8.711 1.00 89.25 85 ILE A N 1
ATOM 697 C CA . ILE A 1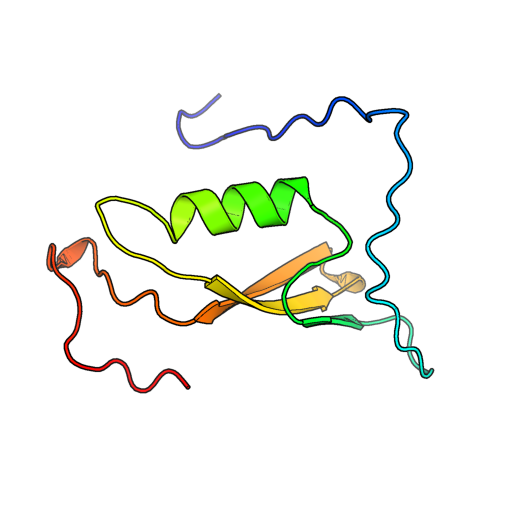 85 ? -16.126 -8.667 10.139 1.00 89.25 85 ILE A CA 1
ATOM 698 C C . ILE A 1 85 ? -16.369 -7.304 10.812 1.00 89.25 85 ILE A C 1
ATOM 700 O O . ILE A 1 85 ? -16.988 -7.238 11.871 1.00 89.25 85 ILE A O 1
ATOM 704 N N . GLY A 1 86 ? -15.863 -6.211 10.235 1.00 89.38 86 GLY A N 1
ATOM 705 C CA . GLY A 1 86 ? -15.956 -4.867 10.805 1.00 89.38 86 GLY A CA 1
ATOM 706 C C . GLY A 1 86 ? -15.133 -4.677 12.083 1.00 89.38 86 GLY A C 1
ATOM 707 O O . GLY A 1 86 ? -15.463 -3.831 12.911 1.00 89.38 86 GLY A O 1
ATOM 708 N N . ARG A 1 87 ? -14.088 -5.489 12.300 1.00 89.31 87 ARG A N 1
ATOM 709 C CA . ARG A 1 87 ? -13.179 -5.355 13.452 1.00 89.31 87 ARG A CA 1
ATOM 710 C C . ARG A 1 87 ? -11.790 -5.921 13.180 1.00 89.31 87 ARG A C 1
ATOM 712 O O . ARG A 1 87 ? -11.568 -6.670 12.229 1.00 89.31 87 ARG A O 1
ATOM 719 N N . ALA A 1 88 ? -10.854 -5.621 14.079 1.00 87.62 88 ALA A N 1
ATOM 720 C CA . ALA A 1 88 ? -9.533 -6.235 14.074 1.00 87.62 88 ALA A CA 1
ATOM 721 C C . ALA A 1 88 ? -9.581 -7.709 14.523 1.00 87.62 88 ALA A C 1
ATOM 723 O O . ALA A 1 88 ? -10.269 -8.079 15.485 1.00 87.62 88 ALA A O 1
ATOM 724 N N . HIS A 1 89 ? -8.799 -8.553 13.852 1.00 86.88 89 HIS A N 1
ATOM 725 C CA . HIS A 1 89 ? -8.524 -9.912 14.306 1.00 86.88 89 HIS A CA 1
ATOM 726 C C . HIS A 1 89 ? -7.579 -9.908 15.519 1.00 86.88 89 HIS A C 1
ATOM 728 O O . HIS A 1 89 ? -6.599 -9.161 15.560 1.00 86.88 89 HIS A O 1
ATOM 734 N N . ARG A 1 90 ? -7.843 -10.791 16.496 1.00 83.19 90 ARG A N 1
ATOM 735 C CA . ARG A 1 90 ? -6.990 -10.971 17.690 1.00 83.19 90 ARG A CA 1
ATOM 736 C C . ARG A 1 90 ? -5.598 -11.488 17.305 1.00 83.19 90 ARG A C 1
ATOM 738 O O . ARG A 1 90 ? -4.596 -11.020 17.837 1.00 83.19 90 ARG A O 1
ATOM 745 N N . SER A 1 91 ? -5.541 -12.400 16.342 1.00 77.44 91 SER A N 1
ATOM 746 C CA . SER A 1 91 ? -4.331 -12.901 15.696 1.00 77.44 91 SER A CA 1
ATOM 747 C C . SER A 1 91 ? -4.652 -13.247 14.246 1.00 77.44 91 SER A C 1
ATOM 749 O O . SER A 1 91 ? -5.803 -13.502 13.894 1.00 77.44 91 SER A O 1
ATOM 751 N N . ASN A 1 92 ? -3.631 -13.225 13.403 1.00 65.62 92 ASN A N 1
ATOM 752 C CA . ASN A 1 92 ? -3.739 -13.573 11.991 1.00 65.62 92 ASN A CA 1
ATOM 753 C C . ASN A 1 92 ? -2.530 -14.385 11.494 1.00 65.62 92 ASN A C 1
ATOM 755 O O . ASN A 1 92 ? -2.410 -14.598 10.300 1.00 65.62 92 ASN A O 1
ATOM 759 N N . ASN A 1 93 ? -1.657 -14.864 12.394 1.00 66.06 93 ASN A N 1
ATOM 760 C CA . ASN A 1 93 ? -0.454 -15.661 12.085 1.00 66.06 93 ASN A CA 1
ATOM 761 C C . ASN A 1 93 ? 0.466 -15.075 10.991 1.00 66.06 93 ASN A C 1
ATOM 763 O O . ASN A 1 93 ? 1.314 -15.782 10.460 1.00 66.06 93 ASN A O 1
ATOM 767 N N . ILE A 1 94 ? 0.334 -13.782 10.687 1.00 60.62 94 ILE A N 1
ATOM 768 C CA . ILE A 1 94 ? 1.228 -13.055 9.785 1.00 60.62 94 ILE A CA 1
ATOM 769 C C . ILE A 1 94 ? 2.351 -12.458 10.640 1.00 60.62 94 ILE A C 1
ATOM 771 O O . ILE A 1 94 ? 2.070 -11.640 11.525 1.00 60.62 94 ILE A O 1
ATOM 775 N N . MET A 1 95 ? 3.583 -12.925 10.407 1.00 54.22 95 MET A N 1
ATOM 776 C CA . MET A 1 95 ? 4.817 -12.459 11.058 1.00 54.22 95 MET A CA 1
ATOM 777 C C . MET A 1 95 ? 5.416 -11.251 10.333 1.00 54.22 95 MET A C 1
ATOM 779 O O . MET A 1 95 ? 5.594 -11.311 9.093 1.00 54.22 95 MET A O 1
#